Protein AF-A0A9E1RPH3-F1 (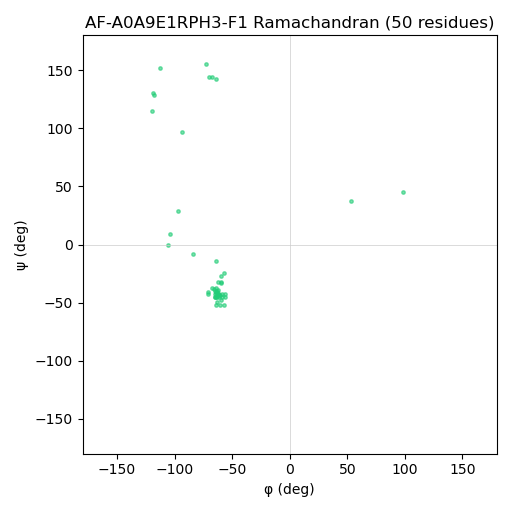afdb_monomer)

Sequence (52 aa):
MMDGDTEARLRALIDKDEIRDVLMRYGRGVDRLDEELLRSCYHPDSHDDHGH

Foldseek 3Di:
DDDPVVVVVVVVVVVVVVLVVLVVQCVVCVVVVPPVSNPVSDDPPDDDDPDD

Secondary structure (DSSP, 8-state):
---HHHHHHHHHHHHHHHHHHHHHHHHHHHHHT-HHHHHTTS-TT----S--

Solvent-accessible surface area (backbone atoms only — not comparable to full-atom values): 3228 Å² total; per-residue (Å²): 130,84,53,71,68,60,54,54,54,50,49,55,52,51,55,51,49,56,52,49,53,40,53,55,42,34,53,52,11,62,79,66,72,35,63,70,54,36,55,70,61,52,61,99,85,64,84,86,82,95,82,127

pLDDT: mean 94.97, std 7.67, range [57.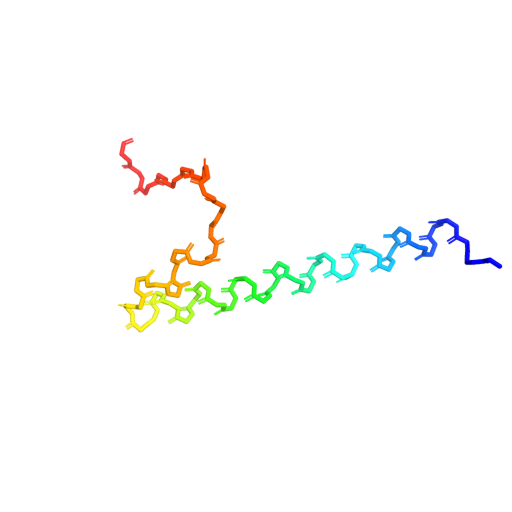0, 98.81]

Structure (mmCIF, N/CA/C/O backbone):
data_AF-A0A9E1RPH3-F1
#
_entry.id   AF-A0A9E1RPH3-F1
#
loop_
_atom_site.group_PDB
_atom_site.id
_atom_site.type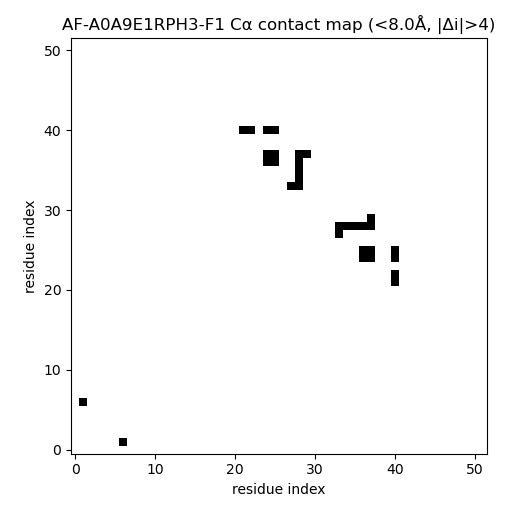_symbol
_atom_site.label_atom_id
_atom_site.label_alt_id
_atom_site.label_comp_id
_atom_site.label_asym_id
_atom_site.label_entity_id
_atom_site.label_seq_id
_atom_site.pdbx_PDB_ins_code
_atom_site.Cartn_x
_atom_site.Cartn_y
_atom_site.Cartn_z
_atom_site.occupancy
_atom_site.B_iso_or_equiv
_atom_site.auth_seq_id
_atom_site.auth_comp_id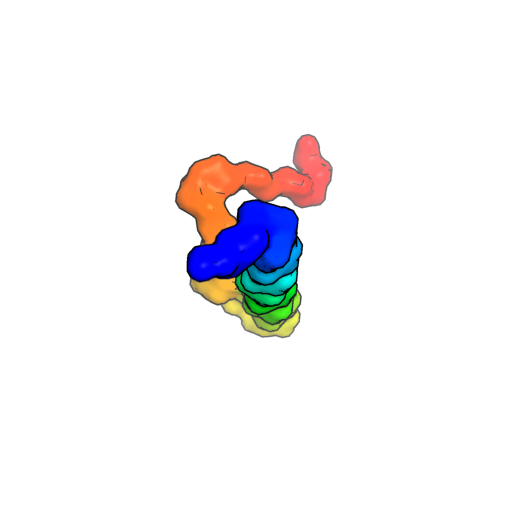
_atom_site.auth_asym_id
_atom_site.auth_atom_id
_atom_site.pdbx_PDB_model_num
ATOM 1 N N . MET A 1 1 ? -15.884 -5.986 27.554 1.00 71.81 1 MET A N 1
ATOM 2 C CA . MET A 1 1 ? -15.927 -5.740 26.098 1.00 71.81 1 MET A CA 1
ATOM 3 C C . MET A 1 1 ? -15.219 -4.426 25.845 1.00 71.81 1 MET A C 1
ATOM 5 O O . MET A 1 1 ? -15.352 -3.543 26.687 1.00 71.81 1 MET A O 1
ATOM 9 N N . MET A 1 2 ? -14.405 -4.333 24.794 1.00 74.31 2 MET A N 1
ATOM 10 C CA . MET A 1 2 ? -13.811 -3.051 24.409 1.00 74.31 2 MET A CA 1
ATOM 11 C C . MET A 1 2 ? -14.920 -2.123 23.910 1.00 74.31 2 MET A C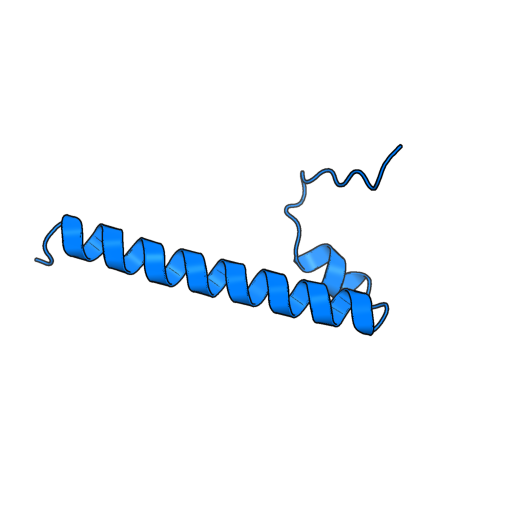 1
ATOM 13 O O . MET A 1 2 ? -15.902 -2.589 23.337 1.00 74.31 2 MET A O 1
ATOM 17 N N . ASP A 1 3 ? -14.787 -0.835 24.202 1.00 92.12 3 ASP A N 1
ATOM 18 C CA . ASP A 1 3 ? -15.689 0.190 23.689 1.00 92.12 3 ASP A CA 1
ATOM 19 C C . ASP A 1 3 ? -15.577 0.279 22.156 1.00 92.12 3 ASP A C 1
ATOM 21 O O . ASP A 1 3 ? -14.480 0.145 21.607 1.00 92.12 3 ASP A O 1
ATOM 25 N N . GLY A 1 4 ? -16.700 0.504 21.470 1.00 94.25 4 GLY A N 1
ATOM 26 C CA . GLY A 1 4 ? -16.759 0.497 20.004 1.00 94.25 4 GLY A CA 1
ATOM 27 C C . GLY A 1 4 ? -15.893 1.587 19.364 1.00 94.25 4 GLY A C 1
ATOM 28 O O . GLY A 1 4 ? -15.296 1.355 18.313 1.00 94.25 4 GLY A O 1
ATOM 29 N N . ASP A 1 5 ? -15.746 2.741 20.026 1.00 96.12 5 ASP A N 1
ATOM 30 C CA . ASP A 1 5 ? -14.814 3.795 19.594 1.00 96.12 5 ASP A CA 1
ATOM 31 C C . ASP A 1 5 ? -13.358 3.322 19.676 1.00 96.12 5 ASP A C 1
ATOM 33 O O . ASP A 1 5 ? -12.565 3.522 18.755 1.00 96.12 5 ASP A O 1
ATOM 37 N N . THR A 1 6 ? -13.009 2.627 20.761 1.00 97.12 6 THR A N 1
ATOM 38 C CA . THR A 1 6 ? -11.653 2.104 20.951 1.00 97.12 6 THR A CA 1
ATOM 39 C C . THR A 1 6 ? -11.307 1.065 19.883 1.00 97.12 6 THR A C 1
ATOM 41 O O . THR A 1 6 ? -10.201 1.097 19.343 1.00 97.12 6 THR A O 1
ATOM 44 N N . GLU A 1 7 ? -12.240 0.173 19.539 1.00 97.62 7 GLU A N 1
ATOM 45 C CA . GLU A 1 7 ? -12.048 -0.819 18.473 1.00 97.62 7 GLU A CA 1
ATOM 46 C C . GLU A 1 7 ? -11.860 -0.155 17.101 1.00 97.62 7 GLU A C 1
ATOM 48 O O . GLU A 1 7 ? -10.910 -0.479 16.385 1.00 97.62 7 GLU A O 1
ATOM 53 N N . ALA A 1 8 ? -12.692 0.836 16.766 1.00 97.81 8 ALA A N 1
ATOM 54 C CA . ALA A 1 8 ? -12.572 1.583 15.516 1.00 97.81 8 ALA A CA 1
ATOM 55 C C . ALA A 1 8 ? -11.228 2.324 15.406 1.00 97.81 8 ALA A C 1
ATOM 57 O O . ALA A 1 8 ? -10.567 2.279 14.366 1.00 97.81 8 ALA A O 1
ATOM 58 N N . ARG A 1 9 ? -10.782 2.969 16.491 1.00 97.69 9 ARG A N 1
ATOM 59 C CA . ARG A 1 9 ? -9.497 3.683 16.531 1.00 97.69 9 ARG A CA 1
ATOM 60 C C . ARG A 1 9 ? -8.301 2.741 16.446 1.00 97.69 9 ARG A C 1
ATOM 62 O O . 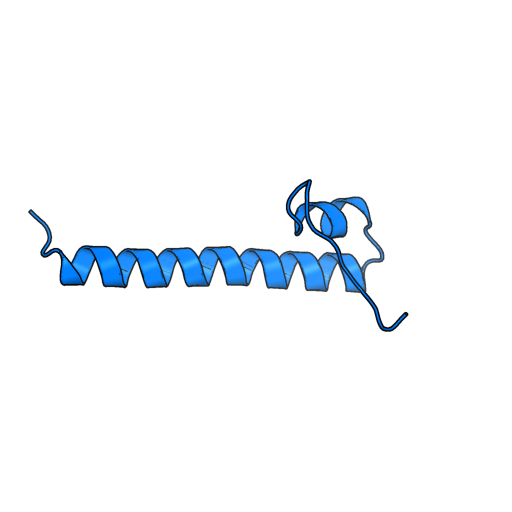ARG A 1 9 ? -7.318 3.083 15.794 1.00 97.69 9 ARG A O 1
ATOM 69 N N . LEU A 1 10 ? -8.376 1.569 17.079 1.00 98.12 10 LEU A N 1
ATOM 70 C CA . LEU A 1 10 ? -7.334 0.550 16.966 1.00 98.12 10 LEU A CA 1
ATOM 71 C C . LEU A 1 10 ? -7.239 0.025 15.533 1.00 98.12 10 LEU A C 1
ATOM 73 O O . LEU A 1 10 ? -6.141 -0.048 14.988 1.00 98.12 10 LEU A O 1
ATOM 77 N N . ARG A 1 11 ? -8.381 -0.269 14.905 1.00 98.44 11 ARG A N 1
ATOM 78 C CA . ARG A 1 11 ? -8.423 -0.708 13.509 1.00 98.44 11 ARG A CA 1
ATOM 79 C C . ARG A 1 11 ? -7.802 0.325 12.574 1.00 98.44 11 ARG A C 1
ATOM 81 O O . ARG A 1 11 ? -6.932 -0.025 11.793 1.00 98.44 11 ARG A O 1
ATOM 88 N N . ALA A 1 12 ? -8.133 1.604 12.746 1.00 98.50 12 ALA A N 1
ATOM 89 C CA . ALA A 1 12 ? -7.537 2.677 11.953 1.00 98.50 12 ALA A CA 1
ATOM 90 C C . ALA A 1 12 ? -6.004 2.773 12.102 1.00 98.50 12 ALA A C 1
ATOM 92 O O . ALA A 1 12 ? -5.313 3.148 11.154 1.00 98.50 12 ALA A O 1
ATOM 93 N N . LEU A 1 13 ? -5.455 2.453 13.281 1.00 98.69 13 LEU A N 1
ATOM 94 C CA . LEU A 1 13 ? -4.004 2.402 13.482 1.00 98.69 13 LEU A CA 1
ATOM 95 C C . LEU A 1 13 ? -3.368 1.204 12.774 1.00 98.69 13 LEU A C 1
ATOM 97 O O . LEU A 1 13 ? -2.308 1.372 12.178 1.00 98.69 13 LEU A O 1
ATOM 101 N N . ILE A 1 14 ? -4.014 0.037 12.826 1.00 98.69 14 ILE A N 1
ATOM 102 C CA . ILE A 1 14 ? -3.558 -1.179 12.141 1.00 98.69 14 ILE A CA 1
ATOM 103 C C . ILE A 1 14 ? -3.586 -0.966 10.627 1.00 98.69 14 ILE A C 1
ATOM 105 O O . ILE A 1 14 ? -2.553 -1.112 9.983 1.00 98.69 14 ILE A O 1
ATOM 109 N N . ASP A 1 15 ? -4.715 -0.508 10.083 1.00 98.75 15 ASP A N 1
ATOM 110 C CA . ASP A 1 15 ? -4.878 -0.250 8.649 1.00 98.75 15 ASP A CA 1
ATOM 111 C C . ASP A 1 15 ? -3.802 0.730 8.143 1.00 98.75 15 ASP A C 1
ATOM 113 O O . ASP A 1 15 ? -3.189 0.534 7.094 1.00 98.75 15 ASP A O 1
ATOM 117 N N . LYS A 1 16 ? -3.514 1.785 8.919 1.00 98.69 16 LYS A N 1
ATOM 118 C CA . LYS A 1 16 ? -2.457 2.748 8.586 1.00 98.69 16 LYS A CA 1
ATOM 119 C C . LYS A 1 16 ? -1.071 2.101 8.550 1.00 98.69 16 LYS A C 1
ATOM 121 O O . LYS A 1 16 ? -0.250 2.496 7.719 1.00 98.69 16 LYS A O 1
ATOM 126 N N . ASP A 1 17 ? -0.788 1.179 9.463 1.00 98.81 17 ASP A N 1
ATOM 127 C CA . ASP A 1 17 ? 0.505 0.503 9.526 1.00 98.81 17 ASP A CA 1
ATOM 128 C C . ASP A 1 17 ? 0.689 -0.479 8.366 1.00 98.81 17 ASP A C 1
ATOM 130 O O . ASP A 1 17 ? 1.720 -0.460 7.697 1.00 98.81 17 ASP A O 1
ATOM 134 N N . GLU A 1 18 ? -0.354 -1.238 8.035 1.00 98.62 18 GLU A N 1
ATOM 135 C CA . GLU A 1 18 ? -0.352 -2.153 6.891 1.00 98.62 18 GLU A CA 1
ATOM 136 C C . GLU A 1 18 ? -0.170 -1.401 5.562 1.00 98.62 18 GLU A C 1
ATOM 138 O O . GLU A 1 18 ? 0.640 -1.799 4.720 1.00 98.62 18 GLU A O 1
ATOM 143 N N . ILE A 1 19 ? -0.845 -0.257 5.391 1.00 98.50 19 ILE A N 1
ATOM 144 C CA . ILE A 1 19 ? -0.649 0.616 4.221 1.00 98.50 19 ILE A CA 1
ATOM 145 C C . ILE A 1 19 ? 0.786 1.152 4.180 1.00 98.50 19 ILE A C 1
ATOM 147 O O . ILE A 1 19 ? 1.409 1.189 3.116 1.00 98.50 19 ILE A O 1
ATOM 151 N N . ARG A 1 20 ? 1.341 1.559 5.328 1.00 98.69 20 ARG A N 1
ATOM 152 C CA . ARG A 1 20 ? 2.726 2.042 5.416 1.00 98.69 20 ARG A CA 1
ATOM 153 C C . ARG A 1 20 ? 3.713 0.974 4.949 1.00 98.69 20 ARG A C 1
ATOM 155 O O . ARG A 1 20 ? 4.622 1.301 4.188 1.00 98.69 20 ARG A O 1
ATOM 162 N N . ASP A 1 21 ? 3.515 -0.277 5.340 1.00 98.69 21 ASP A N 1
ATOM 163 C CA . ASP A 1 21 ? 4.359 -1.389 4.902 1.00 98.69 21 ASP A CA 1
ATOM 164 C C . ASP A 1 21 ? 4.269 -1.634 3.389 1.00 98.69 21 ASP A C 1
ATOM 166 O O . ASP A 1 21 ? 5.292 -1.894 2.748 1.00 98.69 21 ASP A O 1
ATOM 170 N N . VAL A 1 22 ? 3.082 -1.487 2.786 1.00 98.56 22 VAL A N 1
ATOM 171 C CA . VAL A 1 22 ? 2.918 -1.529 1.321 1.00 98.56 22 VAL A CA 1
ATOM 172 C C . VAL A 1 22 ? 3.715 -0.414 0.643 1.00 98.56 22 VAL A C 1
ATOM 174 O O . VAL A 1 22 ? 4.453 -0.690 -0.302 1.00 98.56 22 VAL A O 1
ATOM 177 N N . LEU A 1 23 ? 3.656 0.820 1.152 1.00 98.50 23 LEU A N 1
ATOM 178 C CA . LEU A 1 23 ? 4.418 1.943 0.589 1.00 98.50 23 LEU A CA 1
ATOM 179 C C . LEU A 1 23 ? 5.937 1.736 0.697 1.00 98.50 23 LEU A C 1
ATOM 181 O O . LEU A 1 23 ? 6.671 2.038 -0.245 1.00 98.50 23 LEU A O 1
ATOM 185 N N . MET A 1 24 ? 6.424 1.193 1.818 1.00 98.62 24 MET A N 1
ATOM 186 C CA . MET A 1 24 ? 7.850 0.877 1.983 1.00 98.62 24 MET A CA 1
ATOM 187 C C . MET A 1 24 ? 8.298 -0.236 1.027 1.00 98.62 24 MET A C 1
ATOM 189 O O . MET A 1 24 ? 9.395 -0.167 0.465 1.00 98.62 24 MET A O 1
ATOM 193 N N . ARG A 1 25 ? 7.446 -1.247 0.804 1.00 98.62 25 ARG A N 1
ATOM 194 C CA . ARG A 1 25 ? 7.687 -2.312 -0.179 1.00 98.62 25 ARG A CA 1
ATOM 195 C C . ARG A 1 25 ? 7.728 -1.764 -1.602 1.00 98.62 25 ARG A C 1
ATOM 197 O O . ARG A 1 25 ? 8.661 -2.095 -2.330 1.00 98.62 25 ARG A O 1
ATOM 204 N N . TYR A 1 26 ? 6.780 -0.899 -1.957 1.00 98.19 26 TYR A N 1
ATOM 205 C CA . TYR A 1 26 ? 6.736 -0.219 -3.249 1.00 98.19 26 TYR A CA 1
ATOM 206 C C . TYR A 1 26 ? 8.025 0.569 -3.496 1.00 98.19 26 TYR A C 1
ATOM 208 O O . TYR A 1 26 ? 8.695 0.344 -4.500 1.00 98.19 26 TYR A O 1
ATOM 216 N N . GLY A 1 27 ? 8.427 1.421 -2.542 1.00 98.31 27 GLY A N 1
ATOM 217 C CA . GLY A 1 27 ? 9.659 2.209 -2.645 1.00 98.31 27 GLY A CA 1
ATOM 218 C C . GLY A 1 27 ? 10.892 1.329 -2.858 1.00 98.31 27 GLY A C 1
ATOM 219 O O . GLY A 1 27 ? 11.674 1.566 -3.774 1.00 98.31 27 GLY A O 1
ATOM 220 N N . ARG A 1 28 ? 11.012 0.234 -2.093 1.00 98.50 28 ARG A N 1
ATOM 221 C CA . ARG A 1 28 ? 12.077 -0.758 -2.296 1.00 98.50 28 ARG A CA 1
ATOM 222 C C . ARG A 1 28 ? 12.021 -1.402 -3.685 1.00 98.50 28 ARG A C 1
ATOM 224 O O . ARG A 1 28 ? 13.077 -1.600 -4.281 1.00 98.50 28 ARG A O 1
ATOM 231 N N . GLY A 1 29 ? 10.832 -1.769 -4.162 1.00 98.44 29 GLY A N 1
ATOM 232 C CA . GLY A 1 29 ? 10.630 -2.374 -5.480 1.00 98.44 29 GLY A CA 1
ATOM 233 C C . GLY A 1 29 ? 11.103 -1.453 -6.600 1.00 98.44 29 GLY A C 1
ATOM 234 O O . GLY A 1 29 ? 11.904 -1.868 -7.435 1.00 98.44 29 GLY A O 1
ATOM 235 N N . VAL A 1 30 ? 10.705 -0.179 -6.548 1.00 97.81 30 VAL A N 1
ATOM 236 C CA . VAL A 1 30 ? 11.149 0.859 -7.491 1.00 97.81 30 VAL A CA 1
ATOM 237 C C . VAL A 1 30 ? 12.665 1.053 -7.433 1.00 97.81 30 VAL A C 1
ATOM 239 O O . VAL A 1 30 ? 13.331 0.937 -8.461 1.00 97.81 30 VAL A O 1
ATOM 242 N N . ASP A 1 31 ? 13.233 1.268 -6.242 1.00 98.56 31 ASP A N 1
ATOM 243 C CA . ASP A 1 31 ? 14.672 1.525 -6.061 1.00 98.56 31 ASP A CA 1
ATOM 244 C C . ASP A 1 31 ? 15.562 0.378 -6.566 1.00 98.56 31 ASP A C 1
ATOM 246 O O . ASP A 1 31 ? 16.735 0.578 -6.896 1.00 98.56 31 ASP A O 1
ATOM 250 N N . ARG A 1 32 ? 15.033 -0.850 -6.574 1.00 98.19 32 ARG A N 1
ATOM 251 C CA . ARG A 1 32 ? 15.763 -2.067 -6.955 1.00 98.19 32 ARG A CA 1
ATOM 252 C C . ARG A 1 32 ? 15.385 -2.615 -8.321 1.00 98.19 32 ARG A C 1
ATOM 254 O O . ARG A 1 32 ? 15.995 -3.601 -8.724 1.00 98.19 32 ARG A O 1
ATOM 261 N N . LEU A 1 33 ? 14.448 -1.979 -9.025 1.00 97.81 33 LEU A N 1
ATOM 262 C CA . LEU A 1 33 ? 13.883 -2.490 -10.276 1.00 97.81 33 LEU A CA 1
ATOM 263 C C . LEU A 1 33 ? 13.347 -3.930 -10.122 1.00 97.81 33 LEU A C 1
ATOM 265 O O . LEU A 1 33 ? 13.508 -4.763 -11.012 1.00 97.81 33 LEU A O 1
ATOM 269 N N . ASP A 1 34 ? 12.742 -4.231 -8.970 1.00 98.50 34 ASP A N 1
ATOM 270 C CA . ASP A 1 34 ? 12.186 -5.546 -8.640 1.00 98.50 34 ASP A CA 1
ATOM 271 C C . ASP A 1 34 ? 10.692 -5.581 -8.997 1.00 98.50 34 ASP A C 1
ATOM 273 O O . ASP A 1 34 ? 9.839 -5.091 -8.252 1.00 98.50 34 ASP A O 1
ATOM 277 N N . GLU A 1 35 ? 10.386 -6.126 -10.177 1.00 96.38 35 GLU A N 1
ATOM 278 C CA . GLU A 1 35 ? 9.025 -6.170 -10.719 1.00 96.38 35 GLU A CA 1
ATOM 279 C C . GLU A 1 35 ? 8.078 -7.030 -9.874 1.00 96.38 35 GLU A C 1
ATOM 281 O O . GLU A 1 35 ? 6.922 -6.653 -9.676 1.00 96.38 35 GLU A O 1
ATOM 286 N N . GLU A 1 36 ? 8.543 -8.170 -9.360 1.00 97.31 36 GLU A N 1
ATOM 287 C CA . GLU A 1 36 ? 7.711 -9.063 -8.548 1.00 97.31 36 GLU A CA 1
ATOM 288 C C . GLU A 1 36 ? 7.304 -8.366 -7.246 1.00 97.31 36 GLU A C 1
ATOM 290 O O . GLU A 1 36 ? 6.123 -8.340 -6.877 1.00 97.31 36 GLU A O 1
ATOM 295 N N . LEU A 1 37 ? 8.270 -7.712 -6.594 1.00 97.69 37 LEU A N 1
ATOM 296 C CA . LEU A 1 37 ? 8.021 -6.945 -5.382 1.00 97.69 37 LEU A CA 1
ATOM 297 C C . LEU A 1 37 ? 7.083 -5.760 -5.642 1.00 97.69 37 LEU A C 1
ATOM 299 O O . LEU A 1 37 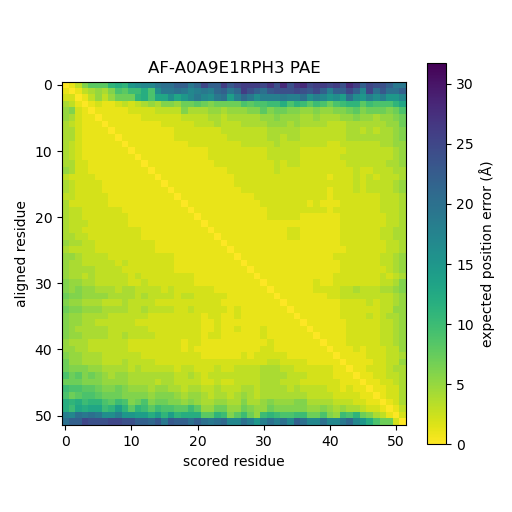? 6.181 -5.507 -4.839 1.00 97.69 37 LEU A O 1
ATOM 303 N N . LEU A 1 38 ? 7.254 -5.066 -6.769 1.00 96.50 38 LEU A N 1
ATOM 304 C CA . LEU A 1 38 ? 6.393 -3.955 -7.162 1.00 96.50 38 LEU A CA 1
ATOM 305 C C . LEU A 1 38 ? 4.949 -4.418 -7.401 1.00 96.50 38 LEU A C 1
ATOM 307 O O . LEU A 1 38 ? 4.024 -3.862 -6.811 1.00 96.50 38 LEU A O 1
ATOM 311 N N . ARG A 1 39 ? 4.751 -5.486 -8.187 1.00 95.38 39 ARG A N 1
ATOM 312 C CA . ARG A 1 39 ? 3.422 -6.056 -8.476 1.00 95.38 39 ARG A CA 1
ATOM 313 C C . ARG A 1 39 ? 2.697 -6.522 -7.219 1.00 95.38 39 ARG A C 1
ATOM 315 O O . ARG A 1 39 ? 1.480 -6.390 -7.151 1.00 95.38 39 ARG A O 1
ATOM 322 N N . SER A 1 40 ? 3.425 -7.000 -6.207 1.00 97.06 40 SER A N 1
ATOM 323 C CA . SER A 1 40 ? 2.831 -7.421 -4.929 1.00 97.06 40 SER A CA 1
ATOM 324 C C . SER A 1 40 ? 2.160 -6.288 -4.136 1.00 97.06 40 SER A C 1
ATOM 326 O O . SER A 1 40 ? 1.422 -6.558 -3.191 1.00 97.06 40 SER A O 1
ATOM 328 N N . CYS A 1 41 ? 2.413 -5.024 -4.495 1.00 97.88 41 CYS A N 1
ATOM 329 C CA . CYS A 1 41 ? 1.813 -3.861 -3.839 1.00 97.88 41 CYS A CA 1
ATOM 330 C C . CYS A 1 41 ? 0.418 -3.503 -4.376 1.00 97.88 41 CYS A C 1
ATOM 332 O O . CYS A 1 41 ? -0.238 -2.641 -3.797 1.00 97.88 41 CYS A O 1
ATOM 334 N N . TYR A 1 42 ? -0.033 -4.148 -5.453 1.00 96.44 42 TYR A N 1
ATOM 335 C CA . TYR A 1 42 ? -1.299 -3.854 -6.118 1.00 96.44 42 TYR A CA 1
ATOM 336 C C . TYR A 1 42 ? -2.288 -5.009 -5.967 1.00 96.44 42 TYR A C 1
ATOM 338 O O . TYR A 1 42 ? -1.907 -6.178 -5.869 1.00 96.44 42 TYR A O 1
ATOM 346 N N . HIS A 1 43 ? -3.581 -4.689 -5.992 1.00 96.62 43 HIS A N 1
ATOM 347 C CA . HIS A 1 43 ? -4.611 -5.712 -6.122 1.00 96.62 43 HIS A CA 1
ATOM 348 C C . HIS A 1 43 ? -4.641 -6.268 -7.557 1.00 96.62 43 HIS A C 1
ATOM 350 O O . HIS A 1 43 ? -4.254 -5.565 -8.494 1.00 96.62 43 HIS A O 1
ATOM 356 N N . PRO A 1 44 ? -5.129 -7.507 -7.766 1.00 95.62 44 PRO A N 1
ATOM 357 C CA . PRO A 1 44 ? -5.175 -8.127 -9.095 1.00 95.62 44 PRO A CA 1
ATOM 358 C C . PRO A 1 44 ? -5.95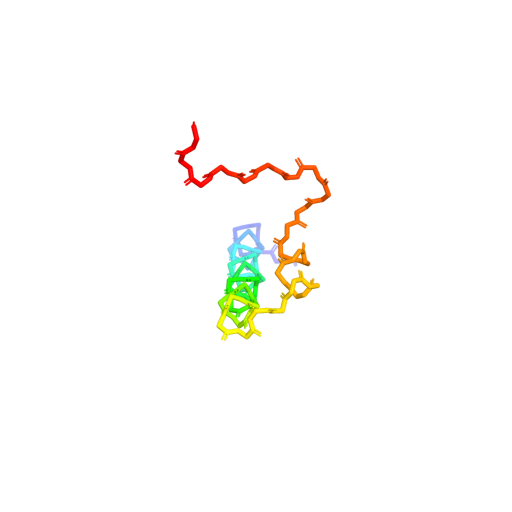6 -7.333 -10.154 1.00 95.62 44 PRO A C 1
ATOM 360 O O . PRO A 1 44 ? -5.720 -7.509 -11.346 1.00 95.62 44 PRO A O 1
ATOM 363 N N . ASP A 1 45 ? -6.890 -6.488 -9.724 1.00 96.38 45 ASP A N 1
ATOM 364 C CA . ASP A 1 45 ? -7.770 -5.652 -10.543 1.00 96.38 45 ASP A CA 1
ATOM 365 C C . ASP A 1 45 ? -7.355 -4.171 -10.577 1.00 96.38 45 ASP A C 1
ATOM 367 O O . ASP A 1 45 ? -8.092 -3.330 -11.091 1.00 96.38 45 ASP A O 1
ATOM 371 N N . SER A 1 46 ? -6.179 -3.833 -10.042 1.00 94.94 46 SER A N 1
ATOM 372 C CA . SER A 1 46 ? -5.681 -2.456 -10.041 1.00 94.94 46 SER A CA 1
ATOM 373 C C . SER A 1 46 ? -5.290 -1.985 -11.445 1.00 94.94 46 SER A C 1
ATOM 375 O O . SER A 1 46 ? -4.727 -2.735 -12.242 1.00 94.94 46 SER A O 1
ATOM 377 N N . HIS A 1 47 ? -5.541 -0.7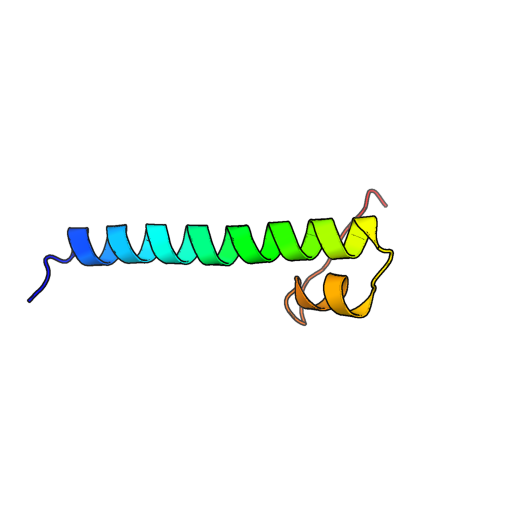06 -11.719 1.00 93.06 47 HIS A N 1
ATOM 378 C CA . HIS A 1 47 ? -5.054 0.001 -12.899 1.00 93.06 47 HIS A CA 1
ATOM 379 C C . HIS A 1 47 ? -4.165 1.160 -12.445 1.00 93.06 47 HIS A C 1
ATOM 381 O O . HIS A 1 47 ? -4.569 1.920 -11.565 1.00 93.06 47 HIS A O 1
ATOM 387 N N . ASP A 1 48 ? -2.972 1.270 -13.028 1.00 89.50 48 ASP A N 1
ATOM 388 C CA . ASP A 1 48 ? -2.027 2.358 -12.770 1.00 89.50 48 ASP A CA 1
ATOM 389 C C . ASP A 1 48 ? -1.794 3.134 -14.069 1.00 89.50 48 ASP A C 1
ATOM 391 O O . ASP A 1 48 ? -1.513 2.536 -15.112 1.00 89.50 48 ASP A O 1
ATOM 395 N N . ASP A 1 49 ? -1.951 4.453 -14.003 1.00 91.06 49 ASP A N 1
ATOM 396 C CA . ASP A 1 49 ? -1.794 5.372 -15.127 1.00 91.06 49 ASP A CA 1
ATOM 397 C C . ASP A 1 49 ? -0.682 6.369 -14.795 1.00 91.06 49 ASP A C 1
ATOM 399 O O . ASP A 1 49 ? -0.797 7.196 -13.887 1.00 91.06 49 ASP A O 1
ATOM 403 N N . HIS A 1 50 ? 0.404 6.292 -15.563 1.00 86.75 50 HIS A N 1
ATOM 404 C CA . HIS A 1 50 ? 1.572 7.155 -15.420 1.00 86.75 50 HIS A CA 1
ATOM 405 C C . HIS A 1 50 ? 1.562 8.348 -16.394 1.00 86.75 50 HIS A C 1
ATOM 407 O O . HIS A 1 50 ? 2.624 8.860 -16.755 1.00 86.75 50 HIS A O 1
ATOM 413 N N . GLY A 1 51 ? 0.375 8.818 -16.794 1.00 82.44 51 GLY A N 1
ATOM 414 C CA . GLY A 1 51 ? 0.177 10.048 -17.562 1.00 82.44 51 GLY A CA 1
ATOM 415 C C . GLY A 1 51 ? 0.009 9.826 -19.064 1.00 82.44 51 GLY A C 1
ATOM 416 O O . GLY A 1 51 ? 0.637 10.542 -19.851 1.00 82.44 51 GLY A O 1
ATOM 417 N N . HIS A 1 52 ? -0.803 8.841 -19.451 1.00 57.00 52 HIS A N 1
ATOM 418 C CA . HIS A 1 52 ? -1.135 8.550 -20.849 1.00 57.00 52 HIS A CA 1
ATOM 419 C C . HIS A 1 52 ? -2.431 9.210 -21.333 1.00 57.00 52 HIS A C 1
ATOM 421 O O . HIS A 1 52 ? -3.403 9.319 -20.557 1.00 57.00 52 HIS A O 1
#

Mean predicted aligned error: 3.88 Å

Radius of gyration: 15.54 Å; Cα contacts (8 Å, |Δi|>4): 16; chains: 1; bounding box: 32×19×47 Å

Nearest PDB structures (foldseek):
  5h28-assembly1_A  TM=8.616E-01  e=4.502E+00  Saccharomyces cerevisiae S288C